Protein AF-Q67P00-F1 (afdb_monomer)

pLDDT: mean 88.63, std 8.02, range [63.44, 97.38]

Foldseek 3Di:
DPVVVVVVVVVVVVVVVVVVVVVQQVVLVQVVQVVVQKGWPDKDWDPPPAPDDCPDPFKIKIWTWIAHPVGIDTKIWIAGPVGTDDIGD

Radius of gyration: 16.02 Å; Cα contacts (8 Å, |Δi|>4): 118; chains: 1; bounding box: 43×21×45 Å

Secondary structure (DSSP, 8-state):
--HHHHHHHHHHHHHHHHHHHHHHHHHHHHHHHHHTT-EEEEEEEESSS-SS----TT-EEEEEEEEETTEEEEEEEEE-SSSEEEEE-

Solvent-accessible surface area (backbone atoms only — not comparable to full-atom values): 5211 Å² total; per-residue (Å²): 133,68,62,67,60,56,51,51,53,53,50,51,50,54,50,50,54,52,51,55,50,52,53,52,52,51,51,56,52,44,53,51,35,44,74,72,62,27,44,74,76,42,82,44,82,41,91,68,91,57,94,64,78,92,83,59,92,65,57,47,38,29,43,38,33,31,35,40,97,91,42,83,48,64,32,40,36,33,33,43,85,90,43,84,70,47,78,44,114

Structure (mmCIF, N/CA/C/O backbone):
data_AF-Q67P00-F1
#
_entry.id   AF-Q67P00-F1
#
loop_
_atom_site.group_PDB
_atom_site.id
_atom_site.type_symbol
_atom_site.label_atom_id
_atom_site.label_alt_id
_atom_site.label_comp_id
_atom_site.label_asym_id
_atom_sit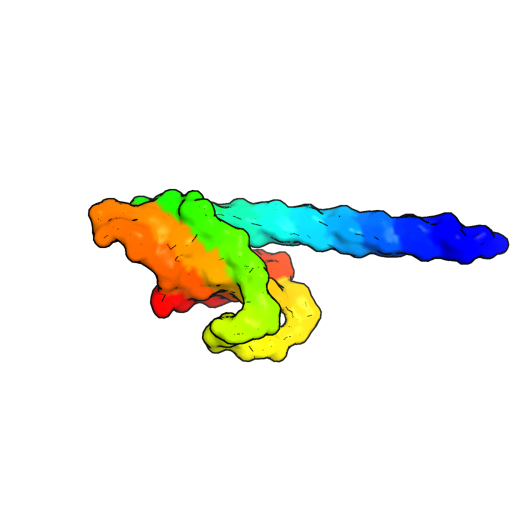e.label_entity_id
_atom_site.label_seq_id
_atom_site.pdbx_PDB_ins_code
_atom_site.Cartn_x
_atom_site.Cartn_y
_atom_site.Cartn_z
_atom_site.occupancy
_atom_site.B_iso_or_equiv
_atom_site.auth_seq_id
_atom_site.auth_comp_id
_atom_site.auth_asym_id
_atom_site.auth_atom_id
_atom_site.pdbx_PDB_model_num
ATOM 1 N N . MET A 1 1 ? 29.034 0.451 -31.520 1.00 63.44 1 MET A N 1
ATOM 2 C CA . MET A 1 1 ? 27.756 0.431 -30.774 1.00 63.44 1 MET A CA 1
ATOM 3 C C . MET A 1 1 ? 27.847 1.490 -29.685 1.00 63.44 1 MET A C 1
ATOM 5 O O . MET A 1 1 ? 28.797 1.446 -28.915 1.00 63.44 1 MET A O 1
ATOM 9 N N . ASN A 1 2 ? 26.980 2.505 -29.691 1.00 81.50 2 ASN A N 1
ATOM 10 C CA . ASN A 1 2 ? 27.125 3.647 -28.785 1.00 81.50 2 ASN A CA 1
ATOM 11 C C . ASN A 1 2 ? 26.632 3.264 -27.379 1.00 81.50 2 ASN A C 1
ATOM 13 O O . ASN A 1 2 ? 25.427 3.212 -27.135 1.00 81.50 2 ASN A O 1
ATOM 17 N N . TYR A 1 3 ? 27.562 2.954 -26.473 1.00 83.88 3 TYR A N 1
ATOM 18 C CA . TYR A 1 3 ? 27.271 2.492 -25.110 1.00 83.88 3 TYR A CA 1
ATOM 19 C C . TYR A 1 3 ? 26.370 3.458 -24.326 1.00 83.88 3 TYR A C 1
ATOM 21 O O . TYR A 1 3 ? 25.558 3.008 -23.521 1.00 83.88 3 TYR A O 1
ATOM 29 N N . LEU A 1 4 ? 26.433 4.762 -24.618 1.00 85.56 4 LEU A N 1
ATOM 30 C CA . LEU A 1 4 ? 25.549 5.768 -24.021 1.00 85.56 4 LEU A CA 1
ATOM 31 C C . LEU A 1 4 ? 24.069 5.498 -24.313 1.00 85.56 4 LEU A C 1
ATOM 33 O O . LEU A 1 4 ? 23.243 5.585 -23.411 1.00 85.56 4 LEU A O 1
ATOM 37 N N . VAL A 1 5 ? 23.733 5.113 -25.547 1.00 87.25 5 VAL A N 1
ATOM 38 C CA . VAL A 1 5 ? 22.344 4.824 -25.940 1.00 87.25 5 VAL A CA 1
ATOM 39 C C . VAL A 1 5 ? 21.819 3.601 -25.186 1.00 87.25 5 VAL A C 1
ATOM 41 O O . VAL A 1 5 ? 20.693 3.609 -24.696 1.00 87.25 5 VAL A O 1
ATOM 44 N N . VAL A 1 6 ? 22.656 2.573 -25.025 1.00 86.94 6 VAL A N 1
ATOM 45 C CA . VAL A 1 6 ? 22.300 1.352 -24.285 1.00 86.94 6 VAL A CA 1
ATOM 46 C C . VAL A 1 6 ? 22.075 1.651 -22.801 1.00 86.94 6 VAL A C 1
ATOM 48 O O . VAL A 1 6 ? 21.096 1.183 -22.224 1.00 86.94 6 VAL A O 1
ATOM 51 N N . ILE A 1 7 ? 22.942 2.466 -22.191 1.00 89.25 7 ILE A N 1
ATOM 52 C CA . ILE A 1 7 ? 22.819 2.865 -20.782 1.00 89.25 7 ILE A CA 1
ATOM 53 C C . ILE A 1 7 ? 21.534 3.666 -20.556 1.00 89.25 7 ILE A C 1
ATOM 55 O O . ILE A 1 7 ? 20.794 3.375 -19.617 1.00 89.25 7 ILE A O 1
ATOM 59 N N . VAL A 1 8 ? 21.235 4.636 -21.427 1.00 90.38 8 VAL A N 1
ATOM 60 C CA . VAL A 1 8 ? 20.010 5.441 -21.327 1.00 90.38 8 VAL A CA 1
ATOM 61 C C . VAL A 1 8 ? 18.773 4.552 -21.422 1.00 90.38 8 VAL A C 1
ATOM 63 O O . VAL A 1 8 ? 17.919 4.617 -20.542 1.00 90.38 8 VAL A O 1
ATOM 66 N N . LEU A 1 9 ? 18.703 3.662 -22.416 1.00 88.81 9 LEU A N 1
ATOM 67 C CA . LEU A 1 9 ? 17.570 2.746 -22.574 1.00 88.81 9 LEU A CA 1
ATOM 68 C C . LEU A 1 9 ? 17.384 1.830 -21.357 1.00 88.81 9 LEU A C 1
ATOM 70 O O . LEU A 1 9 ? 16.258 1.6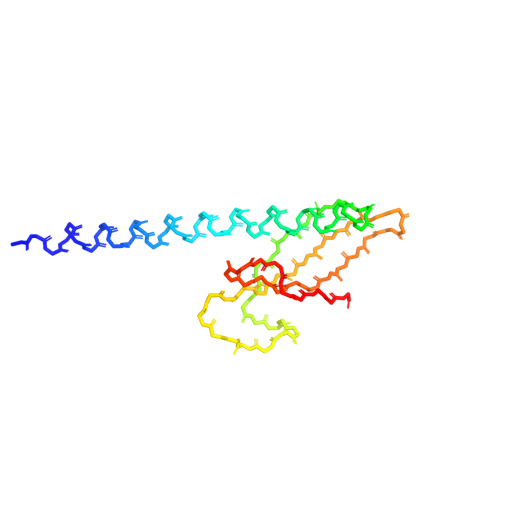46 -20.892 1.00 88.81 9 LEU A O 1
ATOM 74 N N . ALA A 1 10 ? 18.475 1.291 -20.807 1.00 87.12 10 ALA A N 1
ATOM 75 C CA . ALA A 1 10 ? 18.421 0.446 -19.618 1.00 87.12 10 ALA A CA 1
ATOM 76 C C . ALA A 1 10 ? 17.893 1.214 -18.393 1.00 87.12 10 ALA A C 1
ATOM 78 O O . ALA A 1 10 ? 17.019 0.717 -17.681 1.00 87.12 10 ALA A O 1
ATOM 79 N N . LEU A 1 11 ? 18.370 2.442 -18.169 1.00 88.94 11 LEU A N 1
ATOM 80 C CA . LEU A 1 11 ? 17.897 3.291 -17.073 1.00 88.94 11 LEU A CA 1
ATOM 81 C C . LEU A 1 11 ? 16.420 3.657 -17.239 1.00 88.94 11 LEU A C 1
ATOM 83 O O . LEU A 1 11 ? 15.651 3.538 -16.284 1.00 88.94 11 LEU A O 1
ATOM 87 N N . THR A 1 12 ? 15.999 4.039 -18.446 1.00 90.25 12 THR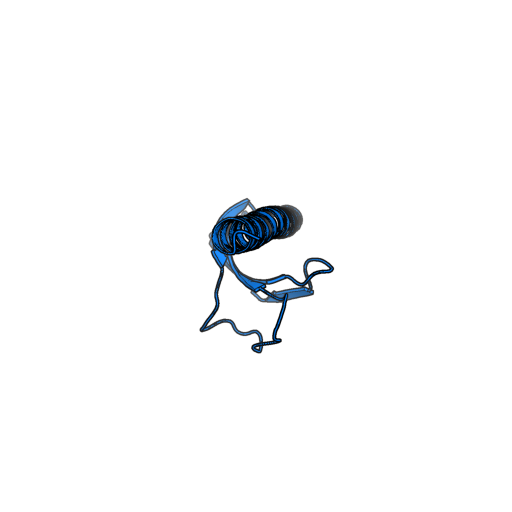 A N 1
ATOM 88 C CA . THR A 1 12 ? 14.594 4.345 -18.731 1.00 90.25 12 THR A CA 1
ATOM 89 C C .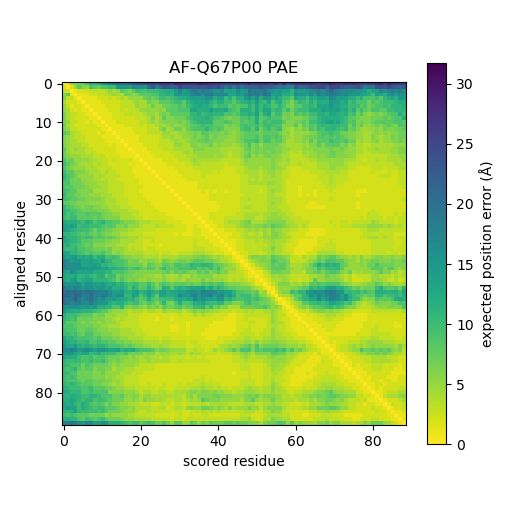 THR A 1 12 ? 13.705 3.135 -18.460 1.00 90.25 12 THR A C 1
ATOM 91 O O . THR A 1 12 ? 12.691 3.273 -17.778 1.00 90.25 12 THR A O 1
ATOM 94 N N . ALA A 1 13 ? 14.100 1.938 -18.902 1.00 85.75 13 ALA A N 1
ATOM 95 C CA . ALA A 1 13 ? 13.350 0.714 -18.637 1.00 85.75 13 ALA A CA 1
ATOM 96 C C . ALA A 1 13 ? 13.207 0.436 -17.128 1.00 85.75 13 ALA A C 1
ATOM 98 O O . ALA A 1 13 ? 12.109 0.139 -16.656 1.00 85.75 13 ALA A O 1
ATOM 99 N N . VAL A 1 14 ? 14.283 0.597 -16.348 1.00 85.56 14 VAL A N 1
ATOM 100 C CA . VAL A 1 14 ? 14.253 0.412 -14.885 1.00 85.56 14 VAL A CA 1
ATOM 101 C C . VAL A 1 14 ? 13.305 1.405 -14.208 1.00 85.56 14 VAL A C 1
ATOM 103 O O . VAL A 1 14 ? 12.532 1.017 -13.323 1.00 85.56 14 VAL A O 1
ATOM 106 N N . VAL A 1 15 ? 13.329 2.672 -14.627 1.00 86.69 15 VAL A N 1
ATOM 107 C CA . VAL A 1 15 ? 12.435 3.709 -14.094 1.00 86.69 15 VAL A CA 1
ATOM 108 C C . VAL A 1 15 ? 10.983 3.391 -14.438 1.00 86.69 15 VAL A C 1
ATOM 110 O O . VAL A 1 15 ? 10.139 3.373 -13.543 1.00 86.69 15 VAL A O 1
ATOM 113 N N . VAL A 1 16 ? 10.690 3.067 -15.699 1.00 89.50 16 VAL A N 1
ATOM 114 C CA . VAL A 1 16 ? 9.332 2.744 -16.160 1.00 89.50 16 VAL A CA 1
ATOM 115 C C . VAL A 1 16 ? 8.763 1.546 -15.401 1.00 89.50 16 VAL A C 1
ATOM 117 O O . VAL A 1 16 ? 7.664 1.636 -14.853 1.00 89.50 16 VAL A O 1
ATOM 120 N N . VAL A 1 17 ? 9.525 0.456 -15.276 1.00 85.44 17 VAL A N 1
ATOM 121 C CA . VAL A 1 17 ? 9.097 -0.735 -14.522 1.00 85.44 17 VAL A CA 1
ATOM 122 C C . VAL A 1 17 ? 8.837 -0.395 -13.053 1.00 85.44 17 VAL A C 1
ATOM 124 O O . VAL A 1 17 ? 7.842 -0.840 -12.477 1.00 85.44 17 VAL A O 1
ATOM 127 N N . SER A 1 18 ? 9.689 0.436 -12.448 1.00 83.12 18 SER A N 1
ATOM 128 C CA . SER A 1 18 ? 9.520 0.874 -11.059 1.00 83.12 18 SER A CA 1
ATOM 129 C C . SER A 1 18 ? 8.254 1.713 -10.868 1.00 83.12 18 SER A C 1
ATOM 131 O O . SER A 1 18 ? 7.541 1.530 -9.880 1.00 83.12 18 SER A O 1
ATOM 133 N N . VAL A 1 19 ? 7.936 2.601 -11.814 1.00 86.88 19 VAL A N 1
ATOM 134 C CA . VAL A 1 19 ? 6.719 3.428 -11.777 1.00 86.88 19 VAL A CA 1
ATOM 135 C C . VAL A 1 19 ? 5.467 2.570 -11.940 1.00 86.88 19 VAL A C 1
ATOM 137 O O . VAL A 1 19 ? 4.548 2.697 -11.132 1.00 86.88 19 VAL A O 1
ATO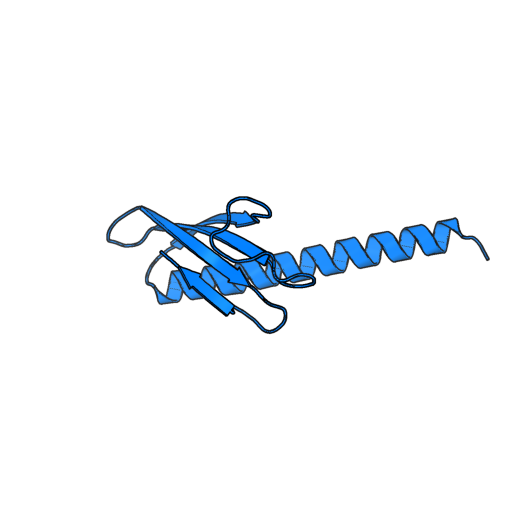M 140 N N . ILE A 1 20 ? 5.435 1.675 -12.934 1.00 87.75 20 ILE A N 1
ATOM 141 C CA . ILE A 1 20 ? 4.294 0.777 -13.181 1.00 87.75 20 ILE A CA 1
ATOM 142 C C . ILE A 1 20 ? 4.007 -0.066 -11.941 1.00 87.75 20 ILE A C 1
ATOM 144 O O . ILE A 1 20 ? 2.871 -0.138 -11.477 1.00 87.75 20 ILE A O 1
ATOM 148 N N . ARG A 1 21 ? 5.055 -0.650 -11.357 1.00 86.38 21 ARG A N 1
ATOM 149 C CA . ARG A 1 21 ? 4.928 -1.450 -10.143 1.00 86.38 21 ARG A CA 1
ATOM 150 C C . ARG A 1 21 ? 4.397 -0.632 -8.966 1.00 86.38 21 ARG A C 1
ATOM 152 O O . ARG A 1 21 ? 3.487 -1.071 -8.281 1.00 86.38 21 ARG A O 1
ATOM 159 N N . THR A 1 22 ? 4.909 0.584 -8.782 1.00 87.69 22 THR A N 1
ATOM 160 C CA . THR A 1 22 ? 4.443 1.490 -7.722 1.00 87.69 22 THR A CA 1
ATOM 161 C C . THR A 1 22 ? 2.968 1.837 -7.868 1.00 87.69 22 THR A C 1
ATOM 163 O O . THR A 1 22 ? 2.264 1.914 -6.866 1.00 87.69 22 THR A O 1
ATOM 166 N N . ARG A 1 23 ? 2.485 2.048 -9.096 1.00 90.44 23 ARG A N 1
ATOM 167 C CA . ARG A 1 23 ? 1.060 2.300 -9.343 1.00 90.44 23 ARG A CA 1
ATOM 168 C C . ARG A 1 23 ? 0.209 1.089 -8.972 1.00 90.44 23 ARG A C 1
ATOM 170 O O . ARG A 1 23 ? -0.727 1.246 -8.199 1.00 90.44 23 ARG A O 1
ATOM 177 N N . ARG A 1 24 ? 0.607 -0.103 -9.423 1.00 91.38 24 ARG A N 1
ATOM 178 C CA . ARG A 1 24 ? -0.093 -1.354 -9.103 1.00 91.38 24 ARG A CA 1
ATOM 179 C C . ARG A 1 24 ? -0.155 -1.621 -7.598 1.00 91.38 24 ARG A C 1
ATOM 181 O O . ARG A 1 24 ? -1.208 -1.975 -7.086 1.00 91.38 24 ARG A O 1
ATOM 188 N N . ASP A 1 25 ? 0.947 -1.411 -6.881 1.00 91.75 25 ASP A N 1
ATOM 189 C CA . ASP A 1 25 ? 0.975 -1.592 -5.426 1.00 91.75 25 ASP A CA 1
ATOM 190 C C . ASP A 1 25 ? 0.019 -0.613 -4.728 1.00 91.75 25 ASP A C 1
ATOM 192 O O . ASP A 1 25 ? -0.692 -0.994 -3.805 1.00 91.75 25 ASP A O 1
ATOM 196 N N . ARG A 1 26 ? -0.058 0.642 -5.191 1.00 92.44 26 ARG A N 1
ATOM 197 C CA . ARG A 1 26 ? -1.001 1.627 -4.638 1.00 92.44 26 ARG A CA 1
ATOM 198 C C . ARG A 1 26 ? -2.457 1.233 -4.860 1.00 92.44 26 ARG A C 1
ATOM 200 O O . ARG A 1 26 ? -3.251 1.405 -3.943 1.00 92.44 26 ARG A O 1
ATOM 207 N N . GLU A 1 27 ? -2.792 0.712 -6.037 1.00 94.44 27 GLU A N 1
ATOM 208 C CA . GLU A 1 27 ? -4.136 0.203 -6.341 1.00 94.44 27 GLU A CA 1
ATOM 209 C C . GLU A 1 27 ? -4.500 -0.960 -5.412 1.00 94.44 27 GLU A C 1
ATOM 211 O O . GLU A 1 27 ? -5.527 -0.907 -4.743 1.00 94.44 27 GLU A O 1
ATOM 216 N N . LEU A 1 28 ? -3.604 -1.943 -5.259 1.00 95.19 28 LEU A N 1
ATOM 217 C CA . LEU A 1 28 ? -3.807 -3.083 -4.356 1.00 95.19 28 LEU A CA 1
ATOM 218 C C . LEU A 1 28 ? -4.046 -2.652 -2.903 1.00 95.19 28 LEU A C 1
ATOM 220 O O . LEU A 1 28 ? -4.929 -3.186 -2.232 1.00 95.19 28 LEU A O 1
ATOM 224 N N . LEU A 1 29 ? -3.262 -1.690 -2.411 1.00 95.75 29 LEU A N 1
ATOM 225 C CA . LEU A 1 29 ? -3.388 -1.182 -1.043 1.00 95.75 29 LEU A CA 1
ATOM 226 C C . LEU A 1 29 ? -4.662 -0.357 -0.860 1.00 95.75 29 LEU A C 1
ATOM 228 O O . LEU A 1 29 ? -5.317 -0.476 0.172 1.00 95.75 29 LEU A O 1
ATOM 232 N N . ALA A 1 30 ? -5.038 0.447 -1.856 1.00 95.69 30 ALA A N 1
ATOM 233 C CA . ALA A 1 30 ? -6.288 1.195 -1.830 1.00 95.69 30 ALA A CA 1
ATOM 234 C C . ALA A 1 30 ? -7.508 0.268 -1.841 1.00 95.69 30 ALA A C 1
ATOM 236 O O . ALA A 1 30 ? -8.455 0.499 -1.092 1.00 95.69 30 ALA A O 1
ATOM 237 N N . ASP A 1 31 ? -7.471 -0.805 -2.628 1.00 96.44 31 ASP A N 1
ATOM 238 C CA . ASP A 1 31 ? -8.546 -1.792 -2.676 1.00 96.44 31 ASP A CA 1
ATOM 239 C C . ASP A 1 31 ? -8.638 -2.617 -1.386 1.00 96.44 31 ASP A C 1
ATOM 241 O O . ASP A 1 31 ? -9.738 -2.954 -0.952 1.00 96.44 31 ASP A O 1
ATOM 245 N N . GLU A 1 32 ? -7.513 -2.933 -0.740 1.00 96.19 32 GLU A N 1
ATOM 246 C CA . GLU A 1 32 ? -7.507 -3.551 0.594 1.00 96.19 32 GLU A CA 1
ATOM 247 C C . GLU A 1 32 ? -8.107 -2.621 1.656 1.00 96.19 32 GLU A C 1
ATOM 249 O O . GLU A 1 32 ? -8.981 -3.035 2.415 1.00 96.19 32 GLU A O 1
ATOM 254 N N . VAL A 1 33 ? -7.711 -1.346 1.676 1.00 96.56 33 VAL A N 1
ATOM 255 C CA . VAL A 1 33 ? -8.268 -0.352 2.607 1.00 96.56 33 VAL A CA 1
ATOM 256 C C . VAL A 1 33 ? -9.763 -0.137 2.370 1.00 96.56 33 VAL A C 1
ATOM 258 O O . VAL A 1 33 ? -10.540 -0.117 3.324 1.00 96.56 33 VAL A O 1
ATOM 261 N N . ARG A 1 34 ? -10.200 -0.076 1.107 1.00 95.31 34 ARG A N 1
ATOM 262 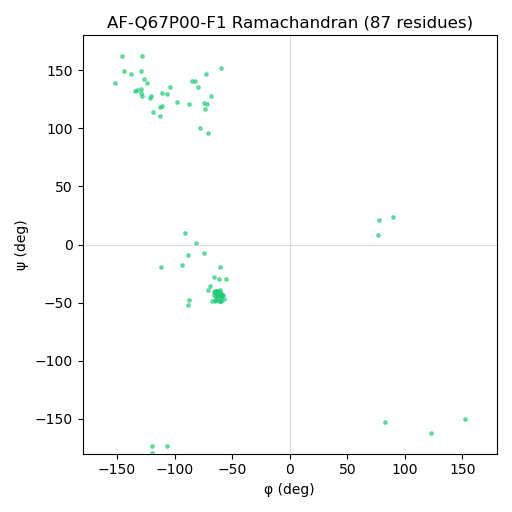C CA . ARG A 1 34 ? -11.624 0.027 0.762 1.00 95.31 34 ARG A CA 1
ATOM 263 C C . ARG A 1 34 ? -12.405 -1.210 1.211 1.00 95.31 34 ARG A C 1
ATOM 265 O O . ARG A 1 34 ? -13.506 -1.067 1.733 1.00 95.31 34 ARG A O 1
ATOM 272 N N . ARG A 1 35 ? -11.838 -2.416 1.066 1.00 95.12 35 ARG A N 1
ATOM 273 C CA . ARG A 1 35 ? -12.433 -3.665 1.588 1.00 95.12 35 ARG A CA 1
ATOM 274 C C . ARG A 1 35 ? -12.580 -3.654 3.109 1.00 95.12 35 ARG A C 1
ATOM 276 O O . ARG A 1 35 ? -13.522 -4.247 3.623 1.00 95.12 35 ARG A O 1
ATOM 283 N N . ARG A 1 36 ? -11.698 -2.944 3.815 1.00 93.44 36 ARG A N 1
ATOM 284 C CA . ARG A 1 36 ? -11.775 -2.710 5.267 1.00 93.44 36 ARG A CA 1
ATOM 285 C C . ARG A 1 36 ? -12.732 -1.579 5.659 1.00 93.44 36 ARG A C 1
ATOM 287 O O . ARG A 1 36 ? -12.868 -1.293 6.843 1.00 93.44 36 ARG A O 1
ATOM 294 N N . GLY A 1 37 ? -13.408 -0.955 4.693 1.00 95.00 37 GLY A N 1
ATOM 295 C CA . GLY A 1 37 ? -14.354 0.134 4.938 1.00 95.00 37 GLY A CA 1
ATOM 296 C C . GLY A 1 37 ? -13.688 1.480 5.214 1.00 95.00 37 GLY A C 1
ATOM 297 O O . GLY A 1 37 ? -14.312 2.349 5.819 1.00 95.00 37 GLY A O 1
ATOM 298 N N . GLY A 1 38 ? -12.433 1.652 4.793 1.00 95.38 38 GLY A N 1
ATOM 299 C CA . GLY A 1 38 ? -11.697 2.892 4.981 1.00 95.38 38 GLY A CA 1
ATOM 300 C C . GLY A 1 38 ? -11.240 3.559 3.689 1.00 95.38 38 GLY A C 1
ATOM 301 O O . GLY A 1 38 ? -11.459 3.075 2.576 1.00 95.38 38 GLY A O 1
ATOM 302 N N . GLU A 1 39 ? -10.553 4.680 3.865 1.00 96.25 39 GLU A N 1
ATOM 303 C CA . GLU A 1 39 ? -9.933 5.478 2.816 1.00 96.25 39 GLU A CA 1
ATOM 304 C C . GLU A 1 39 ? -8.439 5.659 3.100 1.00 96.25 39 GLU A C 1
ATOM 306 O O . GLU A 1 39 ? -8.019 5.875 4.238 1.00 96.25 39 GLU A O 1
ATOM 311 N N . VAL A 1 40 ? -7.616 5.559 2.055 1.00 96.81 40 VAL A N 1
ATOM 312 C CA . VAL A 1 40 ? -6.167 5.753 2.160 1.00 96.81 40 VAL A CA 1
ATOM 313 C C . VAL A 1 40 ? -5.859 7.238 2.327 1.00 96.81 40 VAL A C 1
ATOM 315 O O . VAL A 1 40 ? -6.140 8.031 1.434 1.00 96.81 40 VAL A O 1
ATOM 318 N N . ILE A 1 41 ? -5.185 7.599 3.418 1.00 96.00 41 ILE A N 1
ATOM 319 C CA . ILE A 1 41 ? -4.647 8.949 3.632 1.00 96.00 41 ILE A CA 1
ATOM 320 C C . ILE A 1 41 ? -3.249 9.046 3.021 1.00 96.00 41 ILE A C 1
ATOM 322 O O . ILE A 1 41 ? -2.922 10.000 2.312 1.00 96.00 41 ILE A O 1
ATOM 326 N N . ARG A 1 42 ? -2.394 8.054 3.302 1.00 95.06 42 ARG A N 1
ATOM 327 C CA . ARG A 1 42 ? -0.991 8.084 2.888 1.00 95.06 42 ARG A CA 1
ATOM 328 C C . ARG A 1 42 ? -0.415 6.692 2.683 1.00 95.06 42 ARG A C 1
ATOM 330 O O . ARG A 1 42 ? -0.602 5.790 3.491 1.00 95.06 42 ARG A O 1
ATOM 337 N N . LEU A 1 43 ? 0.376 6.552 1.622 1.00 95.12 43 LEU A N 1
ATOM 338 C CA . LEU A 1 43 ? 1.168 5.356 1.338 1.00 95.12 43 LEU A CA 1
ATOM 339 C C . LEU A 1 43 ? 2.645 5.726 1.313 1.00 95.12 43 LEU A C 1
ATOM 341 O O . LEU A 1 43 ? 3.097 6.463 0.433 1.00 95.12 43 LEU A O 1
ATOM 345 N N . ILE A 1 44 ? 3.406 5.201 2.269 1.00 92.56 44 ILE A N 1
ATOM 346 C CA . ILE A 1 44 ? 4.850 5.402 2.353 1.00 92.56 44 ILE A CA 1
ATOM 347 C C . ILE A 1 44 ? 5.523 4.068 2.083 1.00 92.56 44 ILE A C 1
ATOM 349 O O . ILE A 1 44 ? 5.362 3.109 2.835 1.00 92.56 44 ILE A O 1
ATOM 353 N N . ARG A 1 45 ? 6.325 4.007 1.023 1.00 89.88 45 ARG A N 1
ATOM 354 C CA . ARG A 1 45 ? 7.170 2.843 0.782 1.00 89.88 45 ARG A CA 1
ATOM 355 C C . ARG A 1 45 ? 8.300 2.833 1.805 1.00 89.88 45 ARG A C 1
ATOM 357 O O . ARG A 1 45 ? 9.096 3.770 1.856 1.00 89.88 45 ARG A O 1
ATOM 364 N N . ALA A 1 46 ? 8.387 1.770 2.591 1.00 85.06 46 ALA A N 1
ATOM 365 C CA . ALA A 1 46 ? 9.404 1.611 3.614 1.00 85.06 46 ALA A CA 1
ATOM 366 C C . ALA A 1 46 ? 10.481 0.628 3.158 1.00 85.06 46 ALA A C 1
ATOM 368 O O . ALA A 1 46 ? 10.196 -0.438 2.616 1.00 85.06 46 ALA A O 1
ATOM 369 N N . ARG A 1 47 ? 11.740 1.001 3.392 1.00 74.69 47 ARG A N 1
ATOM 370 C CA . ARG A 1 47 ? 12.906 0.131 3.166 1.00 74.69 47 ARG A CA 1
ATOM 371 C C . ARG A 1 47 ? 13.600 -0.273 4.470 1.00 74.69 47 ARG A C 1
ATOM 373 O O . ARG A 1 47 ? 14.360 -1.228 4.485 1.00 74.69 47 ARG A O 1
ATOM 380 N N . ARG A 1 48 ? 13.361 0.468 5.554 1.00 73.25 48 ARG A N 1
ATOM 381 C CA . ARG A 1 48 ? 13.899 0.236 6.901 1.00 73.25 48 ARG A CA 1
ATOM 382 C C . ARG A 1 48 ? 12.793 0.466 7.923 1.00 73.25 48 ARG A C 1
ATOM 384 O O . ARG A 1 48 ? 11.948 1.330 7.705 1.00 73.25 48 ARG A O 1
ATOM 391 N N . GLY A 1 49 ? 12.825 -0.290 9.019 1.00 75.81 49 GLY A N 1
ATOM 392 C CA . GLY A 1 49 ? 11.843 -0.179 10.102 1.00 75.81 49 GLY A CA 1
ATOM 393 C C . G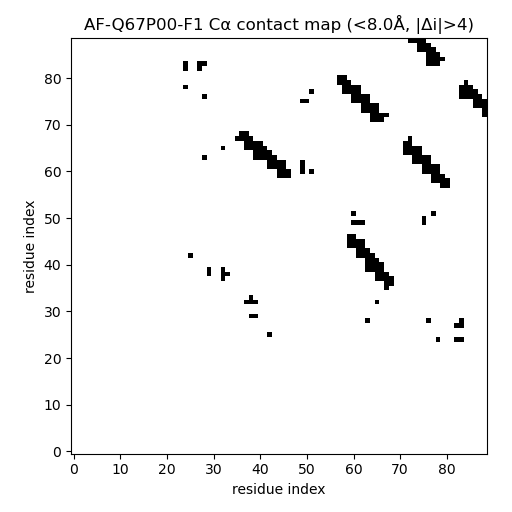LY A 1 49 ? 10.483 -0.817 9.802 1.00 75.81 49 GLY A C 1
ATOM 394 O O . GLY A 1 49 ? 9.561 -0.638 10.589 1.00 75.81 49 GLY A O 1
ATOM 395 N N . SER A 1 50 ? 10.341 -1.553 8.693 1.00 82.31 50 SER A N 1
ATOM 396 C CA . SER A 1 50 ? 9.169 -2.402 8.475 1.00 82.31 50 SER A CA 1
ATOM 397 C C . SER A 1 50 ? 9.221 -3.630 9.390 1.00 82.31 50 SER A C 1
ATOM 399 O O . SER A 1 50 ? 10.308 -4.168 9.603 1.00 82.31 50 SER A O 1
ATOM 401 N N . PRO A 1 51 ? 8.070 -4.139 9.859 1.00 84.31 51 PRO A N 1
ATOM 402 C CA . PRO A 1 51 ? 8.006 -5.375 10.641 1.00 84.31 51 PRO A CA 1
ATOM 403 C C . PRO A 1 51 ? 8.212 -6.639 9.785 1.00 84.31 51 PRO A C 1
ATOM 405 O O . PRO A 1 51 ? 8.283 -7.746 10.321 1.00 84.31 51 PRO A O 1
ATOM 408 N N . PHE A 1 52 ? 8.275 -6.494 8.459 1.00 84.12 52 PHE A N 1
ATOM 409 C CA . PHE A 1 52 ? 8.562 -7.586 7.534 1.00 84.12 52 PHE A CA 1
ATOM 410 C C . PHE A 1 52 ? 10.073 -7.797 7.391 1.00 84.12 52 PHE A C 1
ATOM 412 O O . PHE A 1 52 ? 10.811 -6.805 7.334 1.00 84.12 52 PHE A O 1
ATOM 419 N N . PRO A 1 53 ? 10.534 -9.058 7.306 1.00 74.75 53 PRO A N 1
ATOM 420 C CA . PRO A 1 53 ? 11.929 -9.353 7.008 1.00 74.75 53 PRO A CA 1
ATOM 421 C C . PRO A 1 53 ? 12.327 -8.773 5.645 1.00 74.75 53 PRO A C 1
ATOM 423 O O . PRO A 1 53 ? 11.490 -8.633 4.752 1.00 74.75 53 PRO A O 1
ATOM 426 N N . ASP A 1 54 ? 13.609 -8.440 5.473 1.00 70.94 5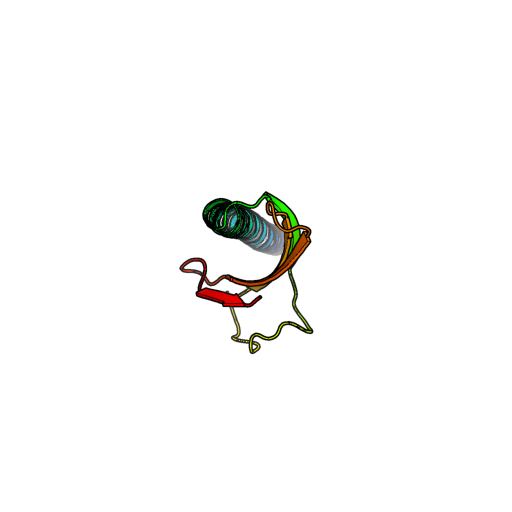4 ASP A N 1
ATOM 427 C CA . ASP A 1 54 ? 14.134 -8.058 4.159 1.00 70.94 54 ASP A CA 1
ATOM 428 C C . ASP A 1 54 ? 14.180 -9.305 3.271 1.00 70.94 54 ASP A C 1
ATOM 430 O O . ASP A 1 54 ? 15.073 -10.145 3.354 1.00 70.94 54 ASP A O 1
ATOM 434 N N . THR A 1 55 ? 13.140 -9.467 2.468 1.00 63.72 55 THR A N 1
ATOM 435 C CA . THR A 1 55 ? 12.851 -10.680 1.697 1.00 63.72 55 THR A CA 1
ATOM 436 C C . THR A 1 55 ? 13.468 -10.664 0.299 1.00 63.72 55 THR A C 1
ATOM 438 O O . THR A 1 55 ? 13.188 -11.533 -0.525 1.00 63.72 55 THR A O 1
ATOM 441 N N . GLY A 1 56 ? 14.335 -9.691 0.006 1.00 65.38 56 GLY A N 1
ATOM 442 C CA . GLY A 1 56 ? 15.080 -9.629 -1.247 1.00 65.38 56 GLY A CA 1
ATOM 443 C C . GLY A 1 56 ? 14.303 -9.020 -2.422 1.00 65.38 56 GLY A C 1
ATOM 444 O O . GLY A 1 56 ? 13.467 -8.126 -2.275 1.00 65.38 56 GLY A O 1
ATOM 445 N N . ARG A 1 57 ? 14.658 -9.421 -3.655 1.00 67.31 57 ARG A N 1
ATOM 446 C CA . ARG A 1 57 ? 14.197 -8.733 -4.875 1.00 67.31 57 ARG A CA 1
ATOM 447 C C . ARG A 1 57 ? 12.698 -8.916 -5.106 1.00 67.31 57 ARG A C 1
ATOM 449 O O . ARG A 1 57 ? 12.202 -10.024 -5.263 1.00 67.31 57 ARG A O 1
ATOM 456 N N . GLY A 1 58 ? 12.019 -7.788 -5.293 1.00 69.00 58 GLY A N 1
ATOM 457 C CA . GLY A 1 58 ? 10.655 -7.747 -5.811 1.00 69.00 58 GLY A CA 1
ATOM 458 C C . GLY A 1 58 ? 9.566 -7.826 -4.747 1.00 69.00 58 GLY A C 1
ATOM 459 O O . GLY A 1 58 ? 8.467 -8.267 -5.077 1.00 69.00 58 GLY A O 1
ATOM 460 N N . TRP A 1 59 ? 9.870 -7.444 -3.507 1.00 84.12 59 TRP A N 1
ATOM 461 C CA . TRP A 1 59 ? 8.924 -7.344 -2.396 1.00 84.12 59 TRP A CA 1
ATOM 462 C C . TRP A 1 59 ? 9.066 -5.952 -1.781 1.00 84.12 59 TRP A C 1
ATOM 464 O O . TRP A 1 59 ? 10.191 -5.537 -1.499 1.00 84.12 59 TRP A O 1
ATOM 474 N N . TRP A 1 60 ? 7.974 -5.205 -1.619 1.00 88.56 60 TRP A N 1
ATOM 475 C CA . TRP A 1 60 ? 7.998 -3.858 -1.045 1.00 88.56 60 TRP A CA 1
ATOM 476 C C . TRP A 1 60 ? 7.108 -3.787 0.188 1.00 88.56 60 TRP A C 1
ATOM 478 O O . TRP A 1 60 ? 5.921 -4.115 0.130 1.00 88.56 60 TRP A O 1
ATOM 488 N N . ALA A 1 61 ? 7.695 -3.321 1.288 1.00 91.44 61 ALA A N 1
ATOM 489 C CA . ALA A 1 61 ? 6.962 -2.965 2.486 1.00 91.44 61 ALA A CA 1
ATOM 490 C C . ALA A 1 61 ? 6.390 -1.548 2.354 1.00 91.44 61 ALA A C 1
ATOM 492 O O . ALA A 1 61 ? 7.042 -0.624 1.854 1.00 91.44 61 ALA A O 1
ATOM 493 N N . TRP A 1 62 ? 5.174 -1.381 2.845 1.00 93.38 62 TRP A N 1
ATOM 494 C CA . TRP A 1 62 ? 4.417 -0.147 2.817 1.00 93.38 62 TRP A CA 1
ATOM 495 C C . TRP A 1 62 ? 3.897 0.151 4.209 1.00 93.38 62 TRP A C 1
ATOM 497 O O . TRP A 1 62 ? 3.299 -0.709 4.848 1.00 93.38 62 TRP A O 1
ATOM 507 N N . LYS A 1 63 ? 4.111 1.381 4.661 1.00 95.00 63 LYS A N 1
ATOM 508 C CA . LYS A 1 63 ? 3.347 1.961 5.756 1.00 95.00 63 LYS A CA 1
ATOM 509 C C . LYS A 1 63 ? 2.105 2.603 5.145 1.00 95.00 63 LYS A C 1
ATOM 511 O O . LYS A 1 63 ? 2.223 3.470 4.272 1.00 95.00 63 LYS A O 1
ATOM 516 N N . VAL A 1 64 ? 0.943 2.140 5.576 1.00 96.44 64 VAL A N 1
ATOM 517 C CA . VAL A 1 64 ? -0.368 2.544 5.081 1.00 96.44 64 VAL A CA 1
ATOM 518 C C . VAL A 1 64 ? -1.078 3.296 6.191 1.00 96.44 64 VAL A C 1
ATOM 520 O O . VAL A 1 64 ? -1.438 2.715 7.206 1.00 96.44 64 VAL A O 1
ATOM 523 N N . GLU A 1 65 ? -1.254 4.595 6.006 1.00 96.88 65 GLU A N 1
ATOM 524 C CA . GLU A 1 65 ? -2.066 5.434 6.884 1.00 96.88 65 GLU A CA 1
ATOM 525 C C . GLU A 1 65 ? -3.435 5.565 6.217 1.00 96.88 65 GLU A C 1
ATOM 527 O O . GLU A 1 65 ? -3.535 5.961 5.050 1.00 96.88 65 GLU A O 1
ATOM 532 N N . TRP A 1 66 ? -4.483 5.170 6.925 1.00 97.12 66 TRP A N 1
ATOM 533 C CA . TRP A 1 66 ? -5.841 5.092 6.401 1.00 97.12 66 TRP A CA 1
ATOM 534 C C . TRP A 1 66 ? -6.849 5.451 7.486 1.00 97.12 66 TRP A C 1
ATOM 536 O O . TRP A 1 66 ? -6.514 5.479 8.666 1.00 97.12 66 TRP A O 1
ATOM 546 N N . ARG A 1 67 ? -8.075 5.780 7.095 1.00 97.38 67 ARG A N 1
ATOM 547 C CA . ARG A 1 67 ? -9.137 6.172 8.022 1.00 97.38 67 ARG A CA 1
ATOM 548 C C . ARG A 1 67 ? -10.386 5.362 7.757 1.00 97.38 67 ARG A C 1
ATOM 550 O O . ARG A 1 67 ? -10.795 5.247 6.607 1.00 97.38 67 ARG A O 1
ATOM 557 N N . ASP A 1 68 ? -10.993 4.852 8.814 1.00 95.62 68 ASP A N 1
ATOM 558 C CA . ASP A 1 68 ? -12.321 4.246 8.793 1.00 95.62 68 ASP A CA 1
ATOM 559 C C . ASP A 1 68 ? -13.269 5.008 9.739 1.00 95.62 68 ASP A C 1
ATOM 561 O O . ASP A 1 68 ? -12.926 6.069 10.271 1.00 95.62 68 ASP A O 1
ATOM 565 N N . ALA A 1 69 ? -14.483 4.492 9.939 1.00 92.69 69 ALA A N 1
ATOM 566 C CA . ALA A 1 69 ? -15.461 5.086 10.854 1.00 92.69 69 ALA A CA 1
ATOM 567 C C . ALA A 1 69 ? -14.982 5.144 12.322 1.00 92.69 69 ALA A C 1
ATOM 569 O O . ALA A 1 69 ? -15.528 5.915 13.109 1.00 92.69 69 ALA A O 1
ATOM 570 N N . GLY A 1 70 ? -13.978 4.342 12.694 1.00 91.88 70 GLY A N 1
ATOM 571 C CA . GLY A 1 70 ? -13.363 4.314 14.020 1.00 91.88 70 GLY A CA 1
ATOM 572 C C . GLY A 1 70 ? -12.201 5.296 14.192 1.00 91.88 70 GLY A C 1
ATOM 573 O O . GLY A 1 70 ? -11.744 5.491 15.317 1.00 91.88 70 GLY A O 1
ATOM 574 N N . GLY A 1 71 ? -11.740 5.937 13.114 1.00 94.62 71 GLY A N 1
ATOM 575 C CA . GLY A 1 71 ? -10.686 6.948 13.144 1.00 94.62 71 GLY A CA 1
ATOM 576 C C . GLY A 1 71 ? -9.497 6.616 12.249 1.00 94.62 71 GLY A C 1
ATOM 577 O O . GLY A 1 71 ? -9.584 5.823 11.312 1.00 94.62 71 GLY A O 1
ATOM 578 N N . GLU A 1 72 ? -8.374 7.287 12.502 1.00 96.50 72 GLU A N 1
ATOM 579 C CA . GLU A 1 72 ? -7.134 7.064 11.758 1.00 96.50 72 GLU A CA 1
ATOM 580 C C . GLU A 1 72 ? -6.400 5.825 12.266 1.00 96.50 72 GLU A C 1
ATOM 582 O O . GLU A 1 72 ? -6.229 5.618 13.468 1.00 96.50 72 GLU A O 1
ATOM 587 N N . ARG A 1 73 ? -5.929 5.013 11.325 1.00 94.62 73 ARG A N 1
ATOM 588 C CA . ARG A 1 73 ? -5.200 3.775 11.561 1.00 94.62 73 ARG A CA 1
ATOM 589 C C . ARG A 1 73 ? -3.924 3.774 10.737 1.00 94.62 73 ARG A C 1
ATOM 591 O O . ARG A 1 73 ? -3.830 4.361 9.659 1.00 94.62 73 ARG A O 1
ATOM 598 N N . THR A 1 74 ? -2.912 3.115 11.275 1.00 95.44 74 THR A N 1
ATOM 599 C CA . THR A 1 74 ? -1.661 2.859 10.573 1.00 95.44 74 THR A CA 1
ATOM 600 C C . THR A 1 74 ? -1.474 1.364 10.509 1.00 95.44 74 THR A C 1
ATOM 602 O O . THR A 1 74 ? -1.492 0.717 11.543 1.00 95.44 74 THR A O 1
ATOM 605 N N . SER A 1 75 ? -1.240 0.850 9.312 1.00 94.81 75 SER A N 1
ATOM 606 C CA . SER A 1 75 ? -0.957 -0.557 9.078 1.00 94.81 75 SER A CA 1
ATOM 607 C C . SER A 1 75 ? 0.313 -0.702 8.245 1.00 94.81 75 SER A C 1
ATOM 609 O O . SER A 1 75 ? 0.780 0.225 7.576 1.00 94.81 75 SER A O 1
ATOM 611 N N . TRP A 1 76 ? 0.881 -1.893 8.271 1.00 94.75 76 TRP A N 1
ATOM 612 C CA . TRP A 1 76 ? 2.003 -2.319 7.465 1.00 94.75 76 TRP A CA 1
ATOM 613 C C . TRP A 1 76 ? 1.538 -3.352 6.454 1.00 94.75 76 TRP A C 1
ATOM 615 O O . TRP A 1 76 ? 0.910 -4.342 6.810 1.00 94.75 76 TRP A O 1
ATOM 625 N N . ALA A 1 77 ? 1.896 -3.156 5.194 1.00 94.06 77 ALA A N 1
ATOM 626 C CA . ALA A 1 77 ? 1.556 -4.073 4.122 1.00 94.06 77 ALA A CA 1
ATOM 627 C C . ALA A 1 77 ? 2.800 -4.506 3.350 1.00 94.06 77 ALA A C 1
ATOM 629 O O . ALA A 1 77 ? 3.708 -3.711 3.104 1.00 94.06 77 ALA A O 1
ATOM 630 N N . LEU A 1 78 ? 2.833 -5.767 2.945 1.00 92.19 78 LEU A N 1
ATOM 631 C CA . LEU A 1 78 ? 3.880 -6.348 2.124 1.00 92.19 78 LEU A CA 1
ATOM 632 C C . LEU A 1 78 ? 3.297 -6.667 0.753 1.00 92.19 78 LEU A C 1
ATOM 634 O O . LEU A 1 78 ? 2.374 -7.465 0.631 1.00 92.19 78 LEU A O 1
ATOM 638 N N . THR A 1 79 ? 3.852 -6.054 -0.286 1.00 91.19 79 THR A N 1
ATOM 639 C CA . THR A 1 79 ? 3.465 -6.299 -1.682 1.00 91.19 79 THR A CA 1
ATOM 640 C C . THR A 1 79 ? 4.548 -7.111 -2.374 1.00 91.19 79 THR A C 1
ATOM 642 O O . THR A 1 79 ? 5.732 -6.775 -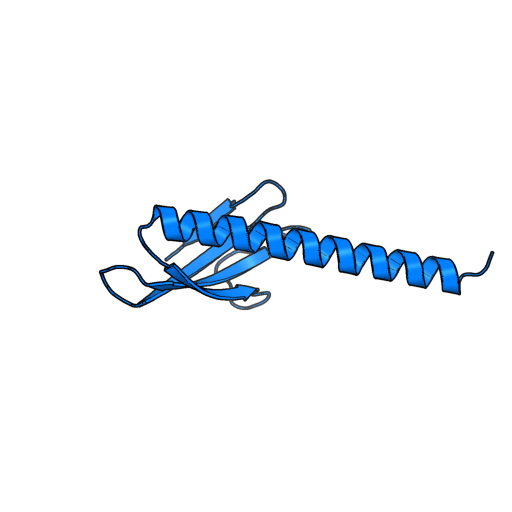2.306 1.00 91.19 79 THR A O 1
ATOM 645 N N . THR A 1 80 ? 4.163 -8.197 -3.032 1.00 88.19 80 THR A N 1
ATOM 646 C CA . THR A 1 80 ? 5.056 -9.073 -3.797 1.00 88.19 80 THR A CA 1
ATOM 647 C C . THR A 1 80 ? 4.833 -8.856 -5.294 1.00 88.19 80 THR A C 1
ATOM 649 O O . THR A 1 80 ? 4.131 -7.937 -5.713 1.00 88.19 80 THR A O 1
ATOM 652 N N . ARG A 1 81 ? 5.472 -9.664 -6.145 1.00 82.00 81 ARG A N 1
ATOM 653 C CA . ARG A 1 81 ? 5.201 -9.637 -7.590 1.00 82.00 81 ARG A CA 1
ATOM 654 C C . ARG A 1 81 ? 3.777 -10.103 -7.923 1.00 82.00 81 ARG A C 1
ATOM 656 O O . ARG A 1 81 ? 3.229 -9.661 -8.931 1.00 82.00 81 ARG A O 1
ATOM 663 N N . ASP A 1 82 ? 3.212 -10.962 -7.080 1.00 85.00 82 ASP A N 1
ATOM 664 C CA . ASP A 1 82 ? 1.944 -11.646 -7.332 1.00 85.00 82 ASP A CA 1
ATOM 665 C C . ASP A 1 82 ? 0.746 -10.898 -6.728 1.00 85.00 82 ASP A C 1
ATOM 667 O O . ASP A 1 82 ? -0.385 -11.099 -7.164 1.00 85.00 82 ASP A O 1
ATOM 671 N N . GLY A 1 83 ? 0.982 -9.975 -5.790 1.00 87.44 83 GLY A N 1
ATOM 672 C CA . GLY A 1 83 ? -0.061 -9.124 -5.221 1.00 87.44 83 GLY A CA 1
ATOM 673 C C . GLY A 1 83 ? 0.238 -8.674 -3.795 1.00 87.44 83 GLY A C 1
ATOM 674 O O . GLY A 1 83 ? 1.395 -8.517 -3.401 1.00 87.44 83 GLY A O 1
ATOM 675 N N . LEU A 1 84 ? -0.819 -8.455 -3.013 1.00 90.75 84 LEU A N 1
ATOM 676 C CA . LEU A 1 84 ? -0.710 -8.205 -1.579 1.00 90.75 84 LEU A CA 1
ATOM 677 C C . LEU A 1 84 ? -0.365 -9.522 -0.868 1.00 90.75 84 LEU A C 1
ATOM 679 O O . LEU A 1 84 ? -1.140 -10.470 -0.923 1.00 90.75 84 LEU A O 1
ATOM 683 N N . GLY A 1 85 ? 0.806 -9.583 -0.238 1.00 87.81 85 GLY A N 1
ATOM 684 C CA . GLY A 1 85 ? 1.284 -10.768 0.472 1.00 87.81 85 GLY A CA 1
ATOM 685 C C . GLY A 1 85 ? 0.836 -10.809 1.929 1.00 87.81 85 GLY A C 1
ATOM 686 O O . GLY A 1 85 ? 0.274 -11.803 2.370 1.00 87.81 85 GLY A O 1
ATOM 687 N N . GLU A 1 86 ? 1.074 -9.733 2.680 1.00 90.44 86 GLU A N 1
ATOM 688 C CA . GLU A 1 86 ? 0.768 -9.688 4.115 1.00 90.44 86 GLU A CA 1
ATOM 689 C C . GLU A 1 86 ? 0.290 -8.295 4.538 1.00 90.44 86 GLU A C 1
ATOM 691 O O . GLU A 1 86 ? 0.713 -7.288 3.967 1.00 90.44 86 GLU A O 1
ATOM 696 N N . TRP A 1 87 ? -0.576 -8.240 5.550 1.00 93.38 87 TRP A N 1
ATOM 697 C CA . TRP A 1 87 ? -1.078 -7.015 6.169 1.00 93.38 87 TRP A CA 1
ATOM 698 C C . TRP A 1 87 ? -1.022 -7.147 7.694 1.00 93.38 87 TRP A C 1
ATOM 700 O O . TRP A 1 87 ? -1.474 -8.151 8.240 1.00 93.38 87 TRP A O 1
ATOM 710 N N . ARG A 1 88 ? -0.492 -6.134 8.381 1.00 92.50 88 ARG A N 1
ATOM 711 C CA . ARG A 1 88 ? -0.371 -6.061 9.843 1.00 92.50 88 ARG A CA 1
ATOM 712 C C . ARG A 1 88 ? -0.867 -4.709 10.329 1.00 92.50 88 ARG A C 1
ATOM 714 O O . ARG A 1 88 ? -0.490 -3.699 9.749 1.00 92.50 88 ARG A O 1
ATOM 721 N N . ASP A 1 89 ? -1.690 -4.694 11.366 1.00 90.62 89 ASP A N 1
ATOM 722 C CA . ASP A 1 89 ? -2.178 -3.463 12.002 1.00 90.62 89 ASP A CA 1
ATOM 723 C C . ASP A 1 89 ? -1.260 -2.999 13.145 1.00 90.62 89 ASP A C 1
ATOM 725 O O . ASP A 1 89 ? -0.455 -3.827 13.636 1.00 90.62 89 ASP A O 1
#

Organism: Symbiobacterium thermophilum (strain DSM 24528 / JCM 14929 / IAM 14863 / T) (NCBI:txid292459)

Mean predicted aligned error: 5.54 Å

Sequence (89 aa):
MNYLVVIVLALTAVVVVSVIRTRRDRELLADEVRRRGGEVIRLIRARRGSPFPDTGRGWWAWKVEWRDAGGERTSWALTTRDGLGEWRD

Nearest PDB structures (foldseek):
  8chu-assembly1_B  TM=6.651E-01  e=7.538E-01  Homo sapiens
  2x5h-assembly2_B  TM=4.268E-01  e=8.432E-01  Sulfolobus islandicus rudivirus 1 variant XX
  8bpr-assembly1_B  TM=4.548E-01  e=3.237E+00  Thermus thermophilus HB8
  1tp6-assembly1_A  TM=3.842E-01  e=4.284E+00  Pseudomonas aeruginosa PAO1